Protein AF-A0A530ATP9-F1 (afdb_monomer_lite)

Sequence (87 aa):
SFSGKRAVAQGQDITYVTERCVMKLTPDGLMVTELAPGVDLERDVLAQAEIPLSVANDLKVTPAALYQDRPVGLSLNGGASVGGAHG

Foldseek 3Di:
DDDLVVCQVVVHWDWDDDPAFIWTQHPVGIETAEGEPPHDCVPRPQVPDPDHYHYDPNYYYDDNLVVDPDDSPDDDPPPDDPPDDDD

pLDDT: mean 90.15, std 14.85, range [38.09, 98.56]

Secondary structure (DSSP, 8-state):
---HHHHHHTT---EEE-SSEEEEEETTEEEEEEE-TT--IIIIIITT-SS--EEEEEEEEPPGGGGSSS-------S----PPPP-

Structure (mmCIF, N/CA/C/O backbone):
data_AF-A0A530ATP9-F1
#
_entry.id   AF-A0A530ATP9-F1
#
loop_
_atom_site.group_PDB
_atom_site.id
_atom_site.type_symbol
_atom_site.label_atom_id
_atom_site.label_alt_id
_atom_site.label_comp_id
_atom_site.label_asym_id
_atom_site.label_entity_id
_atom_site.label_seq_id
_atom_site.pdbx_PDB_ins_code
_atom_site.Cartn_x
_atom_site.Cartn_y
_atom_site.Cartn_z
_atom_site.occupancy
_atom_site.B_iso_or_equiv
_atom_site.auth_seq_id
_atom_site.auth_comp_id
_atom_site.auth_asym_id
_atom_site.auth_atom_id
_atom_site.pdbx_PDB_model_num
ATOM 1 N N . SER A 1 1 ? 1.276 13.704 16.059 1.00 80.94 1 SER A N 1
ATOM 2 C CA . SER A 1 1 ? 1.137 12.272 15.722 1.00 80.94 1 SER A CA 1
ATOM 3 C C . SER A 1 1 ? -0.083 12.088 14.833 1.00 80.94 1 SER A C 1
ATOM 5 O O . SER A 1 1 ? -0.968 12.937 14.847 1.00 80.94 1 SER A O 1
ATOM 7 N N . PHE A 1 2 ? -0.129 11.018 14.040 1.00 89.50 2 PHE A N 1
ATOM 8 C CA . PHE A 1 2 ? -1.313 10.648 13.259 1.00 89.50 2 PHE A CA 1
ATOM 9 C C . PHE A 1 2 ? -2.242 9.744 14.090 1.00 89.50 2 PHE A C 1
ATOM 11 O O . PHE A 1 2 ? -1.758 8.924 14.868 1.00 89.50 2 PHE A O 1
ATOM 18 N N . SER A 1 3 ? -3.564 9.887 13.934 1.00 93.00 3 SER A N 1
ATOM 19 C CA . SER A 1 3 ? -4.567 9.032 14.589 1.00 93.00 3 SER A CA 1
ATOM 20 C C . SER A 1 3 ? -5.386 8.283 13.543 1.00 93.00 3 SER A C 1
ATOM 22 O O . SER A 1 3 ? -6.343 8.826 12.988 1.00 93.00 3 SER A O 1
ATOM 24 N N . GLY A 1 4 ? -5.033 7.016 13.309 1.00 90.62 4 GLY A N 1
ATOM 25 C CA . GLY A 1 4 ? -5.730 6.164 12.342 1.00 90.62 4 GLY A CA 1
ATOM 26 C C . GLY A 1 4 ? -7.212 5.990 12.670 1.00 90.62 4 GLY A C 1
ATOM 27 O O . GLY A 1 4 ? -8.058 6.148 11.798 1.00 90.62 4 GLY A O 1
ATOM 28 N N . LYS A 1 5 ? -7.550 5.791 13.951 1.00 90.88 5 LYS A N 1
ATOM 29 C CA . LYS A 1 5 ? -8.949 5.659 14.397 1.00 90.88 5 LYS A CA 1
ATOM 30 C C . LYS A 1 5 ? -9.795 6.884 14.034 1.00 90.88 5 LYS A C 1
ATOM 32 O O . LYS A 1 5 ? -10.923 6.736 13.576 1.00 90.88 5 LYS A O 1
ATOM 37 N N . ARG A 1 6 ? -9.250 8.097 14.211 1.00 94.00 6 ARG A N 1
ATOM 38 C CA . ARG A 1 6 ? -9.945 9.341 13.845 1.00 94.00 6 ARG A CA 1
ATOM 39 C C . ARG A 1 6 ? -10.081 9.479 12.331 1.00 94.00 6 ARG A C 1
ATOM 41 O O . ARG A 1 6 ? -11.135 9.903 11.876 1.00 94.00 6 ARG A O 1
ATOM 48 N N . ALA A 1 7 ? -9.043 9.129 11.575 1.00 92.88 7 ALA A N 1
ATOM 49 C CA . ALA A 1 7 ? -9.065 9.193 10.117 1.00 92.88 7 ALA A CA 1
ATOM 50 C C . ALA A 1 7 ? -10.141 8.270 9.520 1.00 92.88 7 ALA A C 1
ATOM 52 O O . ALA A 1 7 ? -10.944 8.727 8.710 1.00 92.88 7 ALA A O 1
ATOM 53 N N . VAL A 1 8 ? -10.235 7.026 10.009 1.00 92.12 8 VAL A N 1
ATOM 54 C CA . VAL A 1 8 ? -11.300 6.079 9.628 1.00 92.12 8 VAL A CA 1
ATOM 55 C C . VAL A 1 8 ? -12.678 6.633 9.983 1.00 92.12 8 VAL A C 1
ATOM 57 O O . VAL A 1 8 ? -13.562 6.661 9.134 1.00 92.12 8 VAL A O 1
ATOM 60 N N . ALA A 1 9 ? -12.858 7.148 11.206 1.00 91.62 9 ALA A N 1
ATOM 61 C CA . ALA A 1 9 ? -14.131 7.734 11.636 1.00 91.62 9 ALA A CA 1
ATOM 62 C C . ALA A 1 9 ? -14.554 8.965 10.809 1.00 91.62 9 ALA A C 1
ATOM 64 O O . ALA A 1 9 ? -15.734 9.294 10.753 1.00 91.62 9 ALA A O 1
ATOM 65 N N . GLN A 1 10 ? -13.600 9.648 10.177 1.00 95.44 10 GLN A N 1
ATOM 66 C CA . GLN A 1 10 ? -13.841 10.797 9.303 1.00 95.44 10 GLN A CA 1
ATOM 67 C C . GLN A 1 10 ? -13.980 10.415 7.825 1.00 95.44 10 GLN A C 1
ATOM 69 O O . GLN A 1 10 ? -14.153 11.305 6.997 1.00 95.44 10 GLN A O 1
ATOM 74 N N . GLY A 1 11 ? -13.888 9.125 7.486 1.00 93.25 11 GLY A N 1
ATOM 75 C CA . GLY A 1 11 ? -13.946 8.655 6.104 1.00 93.25 11 GLY A CA 1
ATOM 76 C C . GLY A 1 11 ? -12.763 9.120 5.250 1.00 93.25 11 GLY A C 1
ATOM 77 O O . GLY A 1 11 ? -12.909 9.267 4.041 1.00 93.25 11 GLY A O 1
ATOM 78 N N . GLN A 1 12 ? -11.606 9.396 5.860 1.00 95.38 12 GLN A N 1
ATOM 79 C CA . GLN A 1 12 ? -10.404 9.760 5.110 1.00 95.38 12 GLN A CA 1
ATOM 80 C C . GLN A 1 12 ? -9.857 8.540 4.359 1.00 95.38 12 GLN A C 1
ATOM 82 O O . GLN A 1 12 ? -9.755 7.457 4.936 1.00 95.38 12 GLN A O 1
ATOM 87 N N . ASP A 1 13 ? -9.455 8.726 3.100 1.00 95.06 13 ASP A N 1
ATOM 88 C CA . ASP A 1 13 ? -8.760 7.689 2.330 1.00 95.06 13 ASP A CA 1
ATOM 89 C C . ASP A 1 13 ? -7.272 7.691 2.700 1.00 95.06 13 ASP A C 1
ATOM 91 O O . ASP A 1 13 ? -6.507 8.568 2.291 1.00 95.06 13 ASP A O 1
ATOM 95 N N . ILE A 1 14 ? -6.875 6.735 3.539 1.00 97.31 14 ILE A N 1
ATOM 96 C CA . ILE A 1 14 ? -5.508 6.613 4.044 1.00 97.31 14 ILE A CA 1
ATOM 97 C C . ILE A 1 14 ? -4.803 5.479 3.313 1.00 97.31 14 ILE A C 1
ATOM 99 O O . ILE A 1 14 ? -5.201 4.317 3.409 1.00 97.31 14 ILE A O 1
ATOM 103 N N . THR A 1 15 ? -3.712 5.830 2.638 1.00 97.12 15 THR A N 1
ATOM 104 C CA . THR A 1 15 ? -2.851 4.896 1.913 1.00 97.12 15 THR A CA 1
ATOM 105 C C . THR A 1 15 ? -1.430 4.951 2.475 1.00 97.12 15 THR A C 1
ATOM 107 O O . THR A 1 15 ? -0.861 6.029 2.644 1.00 97.12 15 THR A O 1
ATOM 110 N N . TYR A 1 16 ? -0.857 3.784 2.755 1.00 97.12 16 TYR A N 1
ATOM 111 C CA . TYR A 1 16 ? 0.535 3.583 3.142 1.00 97.12 16 TYR A CA 1
ATOM 112 C C . TYR A 1 16 ? 1.283 2.981 1.960 1.00 97.12 16 TYR A C 1
ATOM 114 O O . TYR A 1 16 ? 0.895 1.933 1.450 1.00 97.12 16 TYR A O 1
ATOM 122 N N . VAL A 1 17 ? 2.361 3.627 1.532 1.00 96.69 17 VAL A N 1
ATOM 123 C CA . VAL A 1 17 ? 3.184 3.168 0.409 1.00 96.69 17 VAL A CA 1
ATOM 124 C C . VAL A 1 17 ? 4.550 2.774 0.947 1.00 96.69 17 VAL A C 1
ATOM 126 O O . VAL A 1 17 ? 5.183 3.552 1.660 1.00 96.69 17 VAL A O 1
ATOM 129 N N . THR A 1 18 ? 4.992 1.569 0.608 1.00 96.31 18 THR A N 1
ATOM 130 C CA . THR A 1 18 ? 6.333 1.057 0.913 1.00 96.31 18 THR A CA 1
ATOM 131 C C . THR A 1 18 ? 7.021 0.629 -0.379 1.00 96.31 18 THR A C 1
ATOM 133 O O . THR A 1 18 ? 6.415 0.615 -1.451 1.00 96.31 18 THR A O 1
ATOM 136 N N . GLU A 1 19 ? 8.283 0.231 -0.285 1.00 95.69 19 GLU A N 1
ATOM 137 C CA . GLU A 1 19 ? 9.024 -0.367 -1.389 1.00 95.69 19 GLU A CA 1
ATOM 138 C C . GLU A 1 19 ? 8.458 -1.731 -1.822 1.00 95.69 19 GLU A C 1
ATOM 140 O O . GLU A 1 19 ? 8.577 -2.086 -2.993 1.00 95.69 19 GLU A O 1
ATOM 145 N N . ARG A 1 20 ? 7.822 -2.482 -0.906 1.00 96.94 20 ARG A N 1
ATOM 146 C CA . ARG A 1 20 ? 7.320 -3.848 -1.161 1.00 96.94 20 ARG A CA 1
ATOM 147 C C . ARG A 1 20 ? 5.841 -3.897 -1.527 1.00 96.94 20 ARG A C 1
ATOM 149 O O . ARG A 1 20 ? 5.443 -4.724 -2.341 1.00 96.94 20 ARG A O 1
ATOM 156 N N . CYS A 1 21 ? 5.017 -3.061 -0.905 1.00 98.06 21 CYS A N 1
ATOM 157 C CA . CYS A 1 21 ? 3.568 -3.081 -1.089 1.00 98.06 21 CYS A CA 1
ATOM 158 C C . CYS A 1 21 ? 2.899 -1.737 -0.764 1.00 98.06 21 CYS A C 1
ATOM 160 O O . CYS A 1 21 ? 3.457 -0.884 -0.065 1.00 98.06 21 CYS A O 1
ATOM 162 N N . VAL A 1 22 ? 1.672 -1.578 -1.254 1.00 98.31 22 VAL A N 1
ATOM 163 C CA . VAL A 1 22 ? 0.754 -0.489 -0.914 1.00 98.31 22 VAL A CA 1
ATOM 164 C C . VAL A 1 22 ? -0.369 -1.050 -0.057 1.00 98.31 22 VAL A C 1
ATOM 166 O O . VAL A 1 22 ? -0.997 -2.050 -0.413 1.00 98.31 22 VAL A O 1
ATOM 169 N N . MET A 1 23 ? -0.657 -0.383 1.055 1.00 98.25 23 MET A N 1
ATOM 170 C CA . MET A 1 23 ? -1.712 -0.763 1.985 1.00 98.25 23 MET A CA 1
ATOM 171 C C . MET A 1 23 ? -2.715 0.367 2.187 1.00 98.25 23 MET A C 1
ATOM 173 O O . MET A 1 23 ? -2.354 1.541 2.151 1.00 98.25 23 MET A O 1
ATOM 177 N N . LYS A 1 24 ? -3.963 0.023 2.494 1.00 97.94 24 LYS A N 1
ATOM 178 C CA . LYS A 1 24 ? -4.992 0.970 2.932 1.00 97.94 24 LYS A CA 1
ATOM 179 C C . LYS A 1 24 ? -5.374 0.750 4.386 1.00 97.94 24 LYS A C 1
ATOM 181 O O . LYS A 1 24 ? -5.389 -0.386 4.863 1.00 97.94 24 LYS A O 1
ATOM 186 N N . LEU A 1 25 ? -5.709 1.839 5.080 1.00 97.19 25 LEU A N 1
ATOM 187 C CA . LEU A 1 25 ? -6.389 1.753 6.371 1.00 97.19 25 LEU A CA 1
ATOM 188 C C . LEU A 1 25 ? -7.887 1.565 6.137 1.00 97.19 25 LEU A C 1
ATOM 190 O O . LEU A 1 25 ? -8.544 2.429 5.562 1.00 97.19 25 LEU A O 1
ATOM 194 N N . THR A 1 26 ? -8.427 0.462 6.630 1.00 95.25 26 THR A N 1
ATOM 195 C CA . THR A 1 26 ? -9.857 0.147 6.586 1.00 95.25 26 THR A CA 1
ATOM 196 C C . THR A 1 26 ? -10.424 0.095 8.010 1.00 95.25 26 THR A C 1
ATOM 198 O O . THR A 1 26 ? -9.650 0.083 8.975 1.00 95.25 26 THR A O 1
ATOM 201 N N . PRO A 1 27 ? -11.759 0.045 8.184 1.00 94.38 27 PRO A N 1
ATOM 202 C CA . PRO A 1 27 ? -12.363 -0.208 9.492 1.00 94.38 27 PRO A CA 1
ATOM 203 C C . PRO A 1 27 ? -11.877 -1.501 10.164 1.00 94.38 27 PRO A C 1
ATOM 205 O O . PRO A 1 27 ? -11.790 -1.541 11.389 1.00 94.38 27 PRO A O 1
ATOM 208 N N . ASP A 1 28 ? -11.499 -2.509 9.372 1.00 94.25 28 ASP A N 1
ATOM 209 C CA . ASP A 1 28 ? -11.060 -3.826 9.850 1.00 94.25 28 ASP A CA 1
ATOM 210 C C . ASP A 1 28 ? -9.540 -3.914 10.085 1.00 94.25 28 ASP A C 1
ATOM 212 O O . ASP A 1 28 ? -9.036 -4.926 10.570 1.00 94.25 28 ASP A O 1
ATOM 216 N N . GLY A 1 29 ? -8.793 -2.849 9.773 1.00 95.50 29 GLY A N 1
ATOM 217 C CA . GLY A 1 29 ? -7.338 -2.792 9.909 1.00 95.50 29 GLY A CA 1
ATOM 218 C C . GLY A 1 29 ? -6.625 -2.494 8.594 1.00 95.50 29 GLY A C 1
ATOM 219 O O . GLY A 1 29 ? -7.180 -1.860 7.693 1.00 95.50 29 GLY A O 1
ATOM 220 N N . LEU A 1 30 ? -5.359 -2.906 8.497 1.00 97.50 30 LEU A N 1
ATOM 221 C CA . LEU A 1 30 ? -4.561 -2.706 7.290 1.00 97.50 30 LEU A CA 1
ATOM 222 C C . LEU A 1 30 ? -4.886 -3.766 6.236 1.00 97.50 30 LEU A C 1
ATOM 224 O O . LEU A 1 30 ? -5.014 -4.956 6.535 1.00 97.50 30 LEU A O 1
ATOM 228 N N . MET A 1 31 ? -4.990 -3.312 4.993 1.00 98.38 31 MET A N 1
ATOM 229 C CA . MET A 1 31 ? -5.241 -4.152 3.830 1.00 98.38 31 MET A CA 1
ATOM 230 C C . MET A 1 31 ? -4.175 -3.915 2.773 1.00 98.38 31 MET A C 1
ATOM 232 O O . MET A 1 31 ? -4.007 -2.781 2.335 1.00 98.38 31 MET A O 1
ATOM 236 N N . VAL A 1 32 ? -3.489 -4.965 2.332 1.00 98.56 32 VAL A N 1
ATOM 237 C CA . VAL A 1 32 ? -2.585 -4.928 1.180 1.00 98.56 32 VAL A CA 1
ATOM 238 C C . VAL A 1 32 ? -3.419 -4.823 -0.094 1.00 98.56 32 VAL A C 1
ATOM 240 O O . VAL A 1 32 ? -4.304 -5.641 -0.336 1.00 98.56 32 VAL A O 1
ATOM 243 N N . THR A 1 33 ? -3.136 -3.805 -0.900 1.00 98.56 33 THR A N 1
ATOM 244 C CA . THR A 1 33 ? -3.889 -3.462 -2.121 1.00 98.56 33 THR A CA 1
ATOM 245 C C . THR A 1 33 ? -3.040 -3.547 -3.382 1.00 98.56 33 THR A C 1
ATOM 247 O O . THR A 1 33 ? -3.552 -3.919 -4.438 1.00 98.56 33 THR A O 1
ATOM 250 N N . GLU A 1 34 ? -1.736 -3.285 -3.273 1.00 98.50 34 GLU A N 1
ATOM 251 C CA . GLU A 1 34 ? -0.799 -3.461 -4.381 1.00 98.50 34 GLU A CA 1
ATOM 252 C C . GLU A 1 34 ? 0.511 -4.088 -3.895 1.00 98.50 34 GLU A C 1
ATOM 254 O O . GLU A 1 34 ? 0.945 -3.840 -2.769 1.00 98.50 34 GLU A O 1
ATOM 259 N N . LEU A 1 35 ? 1.154 -4.878 -4.751 1.00 98.31 35 LEU A N 1
ATOM 260 C CA . LEU A 1 35 ? 2.428 -5.545 -4.499 1.00 98.31 35 LEU A CA 1
ATOM 261 C C . LEU A 1 35 ? 3.468 -5.098 -5.529 1.00 98.31 35 LEU A C 1
ATOM 263 O O . LEU A 1 35 ? 3.158 -4.975 -6.714 1.00 98.31 35 LEU A O 1
ATOM 267 N N . ALA A 1 36 ? 4.704 -4.867 -5.096 1.00 97.69 36 ALA A N 1
ATOM 268 C CA . ALA A 1 36 ? 5.790 -4.558 -6.014 1.00 97.69 36 ALA A CA 1
ATOM 269 C C . ALA A 1 36 ? 6.082 -5.747 -6.953 1.00 97.69 36 ALA A C 1
ATOM 271 O O . ALA A 1 36 ? 5.975 -6.906 -6.536 1.00 97.69 36 ALA A O 1
ATOM 272 N N . PRO A 1 37 ? 6.470 -5.507 -8.220 1.00 97.25 37 PRO A N 1
ATOM 273 C CA . PRO A 1 37 ? 6.821 -6.579 -9.141 1.00 97.25 37 PRO A CA 1
ATOM 274 C C . PRO A 1 37 ? 7.931 -7.470 -8.576 1.00 97.25 37 PRO A C 1
ATOM 276 O O . PRO A 1 37 ? 8.978 -6.981 -8.157 1.00 97.25 37 PRO A O 1
ATOM 279 N N . GLY A 1 38 ? 7.713 -8.786 -8.604 1.00 95.94 38 GLY A N 1
ATOM 280 C CA . GLY A 1 38 ? 8.691 -9.778 -8.145 1.00 95.94 38 GLY A CA 1
ATOM 281 C C . GLY A 1 38 ?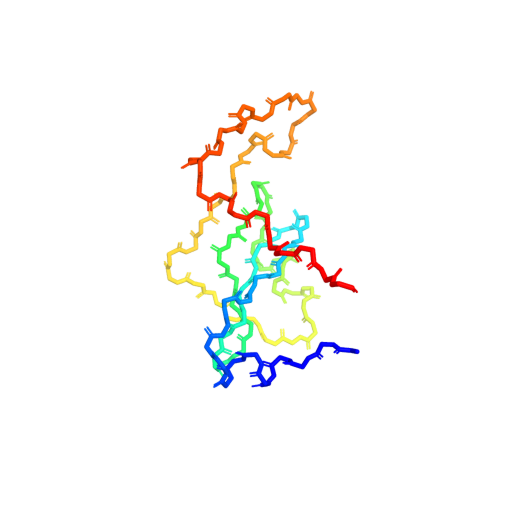 8.750 -9.993 -6.628 1.00 95.94 38 GLY A C 1
ATOM 282 O O . GLY A 1 38 ? 9.508 -10.855 -6.189 1.00 95.94 38 GLY A O 1
ATOM 283 N N . VAL A 1 39 ? 7.957 -9.263 -5.839 1.00 97.69 39 VAL A N 1
ATOM 284 C CA . VAL A 1 39 ? 7.803 -9.504 -4.396 1.00 97.69 39 VAL A CA 1
ATOM 285 C C . VAL A 1 39 ? 6.843 -10.671 -4.166 1.00 97.69 39 VAL A C 1
ATOM 287 O O . VAL A 1 39 ? 5.824 -10.789 -4.846 1.00 97.69 39 VAL A O 1
ATOM 290 N N . ASP A 1 40 ? 7.169 -11.540 -3.210 1.00 98.06 40 ASP A N 1
ATOM 291 C CA . ASP A 1 40 ? 6.306 -12.636 -2.769 1.00 98.06 40 ASP A CA 1
ATOM 292 C C . ASP A 1 40 ? 5.437 -12.185 -1.588 1.00 98.06 40 ASP A C 1
ATOM 294 O O . ASP A 1 40 ? 5.952 -11.728 -0.567 1.00 98.06 40 ASP A O 1
ATOM 298 N N . LEU A 1 41 ? 4.113 -12.299 -1.724 1.00 97.62 41 LEU A N 1
ATOM 299 C CA . LEU A 1 41 ? 3.164 -11.793 -0.727 1.00 97.62 41 LEU A CA 1
ATOM 300 C C . LEU A 1 41 ? 3.384 -12.414 0.659 1.00 97.62 41 LEU A C 1
ATOM 302 O O . LEU A 1 41 ? 3.434 -11.701 1.659 1.00 97.62 41 LEU A O 1
ATOM 306 N N . GLU A 1 42 ? 3.526 -13.733 0.723 1.00 97.81 42 GLU A N 1
ATOM 307 C CA . GLU A 1 42 ? 3.635 -14.447 1.993 1.00 97.81 42 GLU A CA 1
ATOM 308 C C . GLU A 1 42 ? 4.996 -14.196 2.641 1.00 97.81 42 GLU A C 1
ATOM 310 O O . GLU A 1 42 ? 5.077 -13.717 3.771 1.00 97.81 42 GLU A O 1
ATOM 315 N N . ARG A 1 43 ? 6.085 -14.470 1.915 1.00 98.25 43 ARG A N 1
ATOM 316 C CA . ARG A 1 43 ? 7.452 -14.419 2.449 1.00 98.25 43 ARG A CA 1
ATOM 317 C C . ARG A 1 43 ? 7.917 -12.997 2.756 1.00 98.25 43 ARG A C 1
ATOM 319 O O . ARG A 1 43 ? 8.564 -12.775 3.783 1.00 98.25 43 ARG A O 1
ATOM 326 N N . ASP A 1 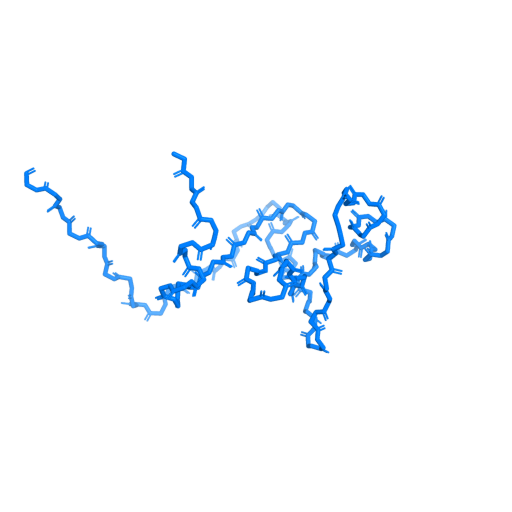44 ? 7.637 -12.058 1.854 1.00 98.12 44 ASP A N 1
ATOM 327 C CA . ASP A 1 44 ? 8.258 -10.731 1.873 1.00 98.12 44 ASP A CA 1
ATOM 328 C C . ASP A 1 44 ? 7.350 -9.649 2.485 1.00 98.12 44 ASP A C 1
ATOM 330 O O . ASP A 1 44 ? 7.849 -8.573 2.823 1.00 98.12 44 ASP A O 1
ATOM 334 N N . VAL A 1 45 ? 6.042 -9.907 2.643 1.00 97.75 45 VAL A N 1
ATOM 335 C CA . VAL A 1 45 ? 5.081 -8.948 3.224 1.00 97.75 45 VAL A CA 1
ATOM 336 C C . VAL A 1 45 ? 4.411 -9.503 4.477 1.00 97.75 45 VAL A C 1
ATOM 338 O O . VAL A 1 45 ? 4.614 -8.951 5.556 1.00 97.75 45 VAL A O 1
ATOM 341 N N . LEU A 1 46 ? 3.633 -10.584 4.370 1.00 97.81 46 LEU A N 1
ATOM 342 C CA . LEU A 1 46 ? 2.824 -11.073 5.494 1.00 97.81 46 LEU A CA 1
ATOM 343 C C . LEU A 1 46 ? 3.690 -11.642 6.624 1.00 97.81 46 LEU A C 1
ATOM 345 O O . LEU A 1 46 ? 3.496 -11.282 7.781 1.00 97.81 46 LEU A O 1
ATOM 349 N N . ALA A 1 47 ? 4.699 -12.453 6.298 1.00 97.62 47 ALA A N 1
ATOM 350 C CA . ALA A 1 47 ? 5.624 -13.019 7.281 1.00 97.62 47 ALA A CA 1
ATOM 351 C C . ALA A 1 47 ? 6.558 -11.977 7.923 1.00 97.62 47 ALA A C 1
ATOM 353 O O . ALA A 1 47 ? 7.155 -12.255 8.961 1.00 97.62 47 ALA A O 1
ATOM 354 N N . GLN A 1 48 ? 6.697 -10.793 7.315 1.00 96.88 48 GLN A N 1
ATOM 355 C CA . GLN A 1 48 ? 7.495 -9.684 7.853 1.00 96.88 48 GLN A CA 1
ATOM 356 C C . GLN A 1 48 ? 6.669 -8.734 8.733 1.00 96.88 48 GLN A C 1
ATOM 358 O O . GLN A 1 48 ? 7.233 -7.849 9.376 1.00 96.88 48 GLN A O 1
ATOM 363 N N . ALA A 1 49 ? 5.341 -8.876 8.751 1.00 96.00 49 ALA A N 1
ATOM 364 C CA . ALA A 1 49 ? 4.459 -8.005 9.509 1.00 96.00 49 ALA A CA 1
ATOM 365 C C . ALA A 1 49 ? 4.277 -8.508 10.949 1.00 96.00 49 ALA A C 1
ATOM 367 O O . ALA A 1 49 ? 3.951 -9.666 11.192 1.00 96.00 49 ALA A O 1
ATOM 368 N N . GLU A 1 50 ? 4.411 -7.604 11.922 1.00 96.62 50 GLU A N 1
ATOM 369 C CA . GLU A 1 50 ? 4.126 -7.896 13.339 1.00 96.62 50 GLU A CA 1
ATOM 370 C C . GLU A 1 50 ? 2.624 -7.862 13.668 1.00 96.62 50 GLU A C 1
ATOM 372 O O . GLU A 1 50 ? 2.206 -8.187 14.780 1.00 96.62 50 GLU A O 1
ATOM 377 N N . ILE A 1 51 ? 1.800 -7.445 12.706 1.00 95.00 51 ILE A N 1
ATOM 378 C CA . ILE A 1 51 ? 0.347 -7.369 12.821 1.00 95.00 51 ILE A CA 1
ATOM 379 C C . ILE A 1 51 ? -0.312 -8.068 11.630 1.00 95.00 51 ILE A C 1
ATOM 381 O O . ILE A 1 51 ? 0.250 -8.063 10.535 1.00 95.00 51 ILE A O 1
ATOM 385 N N . PRO A 1 52 ? -1.523 -8.624 11.805 1.00 95.62 52 PRO A N 1
ATOM 386 C CA . PRO A 1 52 ? -2.267 -9.199 10.697 1.00 95.62 52 PRO A CA 1
ATOM 387 C C . PRO A 1 52 ? -2.558 -8.151 9.622 1.00 95.62 52 PRO A C 1
ATOM 389 O O . PRO A 1 52 ? -3.074 -7.070 9.919 1.00 95.62 52 PRO A O 1
ATOM 392 N N . LEU A 1 53 ? -2.265 -8.497 8.371 1.00 98.12 53 LEU A N 1
ATOM 393 C CA . LEU A 1 53 ? -2.645 -7.718 7.200 1.00 98.12 53 LEU A CA 1
ATOM 394 C C . LEU A 1 53 ? -3.695 -8.505 6.417 1.00 98.12 53 LEU A C 1
ATOM 396 O O . LEU A 1 53 ? -3.503 -9.682 6.117 1.00 98.12 53 LEU A O 1
ATOM 400 N N . SER A 1 54 ? -4.807 -7.855 6.083 1.00 98.19 54 SER A N 1
ATOM 401 C CA . SER A 1 54 ? -5.763 -8.410 5.121 1.00 98.19 54 SER A CA 1
ATOM 402 C C . SER A 1 54 ? -5.253 -8.207 3.693 1.00 98.19 54 SER A C 1
ATOM 404 O O . SER A 1 54 ? -4.411 -7.345 3.444 1.00 98.19 54 SER A O 1
ATOM 406 N N . VAL A 1 55 ? -5.753 -8.992 2.741 1.00 98.31 55 VAL A N 1
ATOM 407 C CA . VAL A 1 55 ? -5.356 -8.909 1.329 1.00 98.31 55 VAL A CA 1
ATOM 408 C C . VAL A 1 55 ? -6.588 -8.572 0.502 1.00 98.31 55 VAL A C 1
ATOM 410 O O . VAL A 1 55 ? -7.633 -9.202 0.661 1.00 98.31 55 VAL A O 1
ATOM 413 N N . ALA A 1 56 ? -6.478 -7.563 -0.359 1.00 98.00 56 ALA A N 1
ATOM 414 C CA . ALA A 1 56 ? -7.560 -7.180 -1.253 1.00 98.00 56 ALA A CA 1
ATOM 415 C C . ALA A 1 56 ? -7.891 -8.317 -2.234 1.00 98.00 56 ALA A C 1
ATOM 417 O O . ALA A 1 56 ? -6.997 -8.935 -2.811 1.00 98.00 56 ALA A O 1
ATOM 418 N N . ASN A 1 57 ? -9.184 -8.554 -2.476 1.00 97.25 57 ASN A N 1
ATOM 419 C CA . ASN A 1 57 ? -9.632 -9.544 -3.465 1.00 97.25 57 ASN A CA 1
ATOM 420 C C . ASN A 1 57 ? -9.157 -9.204 -4.887 1.00 97.25 57 ASN A C 1
ATOM 422 O O . ASN A 1 57 ? -8.984 -10.095 -5.713 1.00 97.25 57 ASN A O 1
ATOM 426 N N . ASP A 1 58 ? -8.961 -7.917 -5.172 1.00 96.81 58 ASP A N 1
ATOM 427 C CA . ASP A 1 58 ? -8.454 -7.394 -6.436 1.00 96.81 58 ASP A CA 1
ATOM 428 C C . ASP A 1 58 ? -6.991 -6.939 -6.333 1.00 96.81 58 ASP A C 1
ATOM 430 O O . ASP A 1 58 ? -6.615 -5.981 -7.005 1.00 96.81 58 ASP A O 1
ATOM 434 N N . LEU A 1 59 ? -6.173 -7.605 -5.500 1.00 97.81 59 LEU A N 1
ATOM 435 C CA . LEU A 1 59 ? -4.751 -7.295 -5.313 1.00 97.81 59 LEU A CA 1
ATOM 436 C C . LEU A 1 59 ? -4.042 -7.082 -6.659 1.00 97.81 59 LEU A C 1
ATOM 438 O O . LEU A 1 59 ? -4.060 -7.947 -7.539 1.00 97.81 59 LEU A O 1
ATOM 442 N N . LYS A 1 60 ? -3.386 -5.929 -6.803 1.00 97.88 60 LYS A N 1
ATOM 443 C CA . LYS A 1 60 ? -2.714 -5.531 -8.047 1.00 97.88 60 LYS A CA 1
ATOM 444 C C . LYS A 1 60 ? -1.208 -5.590 -7.898 1.00 97.88 60 LYS A C 1
ATOM 446 O O . LYS A 1 60 ? -0.669 -5.560 -6.797 1.00 97.88 60 LYS A O 1
ATOM 451 N N . VAL A 1 61 ? -0.523 -5.624 -9.030 1.00 97.56 61 VAL A N 1
ATOM 452 C CA . VAL A 1 61 ? 0.916 -5.371 -9.075 1.00 97.56 61 VAL A CA 1
ATOM 453 C C . VAL A 1 61 ? 1.120 -3.897 -9.404 1.00 97.56 61 VAL A C 1
ATOM 455 O O . VAL A 1 61 ? 0.489 -3.384 -10.333 1.00 97.56 61 VAL A O 1
ATOM 458 N N . THR A 1 62 ? 1.983 -3.214 -8.654 1.00 95.62 62 THR A N 1
ATOM 459 C CA . THR A 1 62 ? 2.318 -1.812 -8.924 1.00 95.62 62 THR A CA 1
ATOM 460 C C . THR A 1 62 ? 3.032 -1.692 -10.283 1.00 95.62 62 THR A C 1
ATOM 462 O O . THR A 1 62 ? 3.709 -2.626 -10.733 1.00 95.62 62 THR A O 1
ATOM 465 N N . PRO A 1 63 ? 2.919 -0.554 -10.990 1.00 94.56 63 PRO A N 1
ATOM 466 C CA . PRO A 1 63 ? 3.545 -0.400 -12.300 1.00 94.56 63 PRO A CA 1
ATOM 467 C C . PRO A 1 63 ? 5.068 -0.590 -12.253 1.00 94.56 63 PRO A C 1
ATOM 469 O O . PRO A 1 63 ? 5.778 0.149 -11.573 1.00 94.56 63 PRO A O 1
ATOM 472 N N . ALA A 1 64 ? 5.597 -1.521 -13.054 1.00 93.31 64 ALA A N 1
ATOM 473 C CA . ALA A 1 64 ? 7.030 -1.841 -13.068 1.00 93.31 64 ALA A CA 1
ATOM 474 C C . ALA A 1 64 ? 7.942 -0.661 -13.440 1.00 93.31 64 ALA A C 1
ATOM 476 O O . ALA A 1 64 ? 9.111 -0.641 -13.060 1.00 93.31 64 ALA A O 1
ATOM 477 N N . ALA A 1 65 ? 7.410 0.340 -14.146 1.00 93.88 65 ALA A N 1
ATOM 478 C CA . ALA A 1 65 ? 8.134 1.568 -14.457 1.00 93.88 65 ALA A CA 1
ATOM 479 C C . ALA A 1 65 ? 8.602 2.317 -13.195 1.00 93.88 65 ALA A C 1
ATOM 481 O O . ALA A 1 65 ? 9.643 2.960 -13.251 1.00 93.88 65 ALA A O 1
ATOM 482 N N . LEU A 1 66 ? 7.892 2.191 -12.064 1.00 93.56 66 LEU A N 1
ATOM 483 C CA . LEU A 1 66 ? 8.262 2.827 -10.791 1.00 93.56 66 LEU A CA 1
ATOM 484 C C . LEU A 1 66 ? 9.576 2.289 -10.196 1.00 93.56 66 LEU A C 1
ATOM 486 O O . LEU A 1 66 ? 10.152 2.932 -9.326 1.00 93.56 66 LEU A O 1
ATOM 490 N N . TYR A 1 67 ? 10.046 1.127 -10.658 1.00 93.56 67 TYR A N 1
ATOM 491 C CA . TYR A 1 67 ? 11.201 0.406 -10.106 1.00 93.56 67 TYR A CA 1
ATOM 492 C C . TYR A 1 67 ? 12.404 0.403 -11.053 1.00 93.56 67 TYR A C 1
ATOM 494 O O . TYR A 1 67 ? 13.312 -0.414 -10.919 1.00 93.56 67 TYR A O 1
ATOM 502 N N . GLN A 1 68 ? 12.393 1.272 -12.059 1.00 93.19 68 GLN A N 1
ATOM 503 C CA . GLN A 1 68 ? 13.437 1.354 -13.072 1.00 93.19 68 GLN A CA 1
ATOM 504 C C . GLN A 1 68 ? 14.082 2.733 -13.020 1.00 93.19 68 GLN A C 1
ATOM 506 O O . GLN A 1 68 ? 13.395 3.731 -12.822 1.00 93.19 68 GLN A O 1
ATOM 511 N N . ASP A 1 69 ? 15.393 2.792 -13.252 1.00 95.44 69 ASP A N 1
ATOM 512 C CA . ASP A 1 69 ? 16.145 4.049 -13.295 1.00 95.44 69 ASP A CA 1
ATOM 513 C C . ASP A 1 69 ? 15.936 4.771 -14.638 1.00 95.44 69 ASP A C 1
ATOM 515 O O . ASP A 1 69 ? 16.816 4.863 -15.494 1.00 95.44 69 ASP A O 1
ATOM 519 N N . ARG A 1 70 ? 14.689 5.180 -14.885 1.00 94.62 70 ARG A N 1
ATOM 520 C CA . ARG A 1 70 ? 14.272 5.956 -16.053 1.00 94.62 70 ARG A CA 1
ATOM 521 C C . ARG A 1 70 ? 12.999 6.748 -15.747 1.00 94.62 70 ARG A C 1
ATOM 523 O O . ARG A 1 70 ? 12.234 6.359 -14.867 1.00 94.62 70 ARG A O 1
ATOM 530 N N . PRO A 1 71 ? 12.712 7.826 -16.495 1.00 94.25 71 PRO A N 1
ATOM 531 C CA . PRO A 1 71 ? 11.472 8.574 -16.322 1.00 94.25 71 PRO A CA 1
ATOM 532 C C . PRO A 1 71 ? 10.224 7.688 -16.460 1.00 94.25 71 PRO A C 1
ATOM 534 O O . PRO A 1 71 ? 10.082 6.945 -17.430 1.00 94.25 71 PRO A O 1
ATOM 537 N N . VAL A 1 72 ? 9.295 7.814 -15.508 1.00 92.62 72 VAL A N 1
ATOM 538 C CA . VAL A 1 72 ? 8.069 6.993 -15.424 1.00 92.62 72 VAL A CA 1
ATOM 539 C C . VAL A 1 72 ? 6.951 7.430 -16.379 1.00 92.62 72 VAL A C 1
ATOM 541 O O . VAL A 1 72 ? 5.950 6.734 -16.508 1.00 92.62 72 VAL A O 1
ATOM 544 N N . GLY A 1 73 ? 7.093 8.585 -17.038 1.00 89.81 73 GLY A N 1
ATOM 545 C CA . GLY A 1 73 ? 6.067 9.113 -17.946 1.00 89.81 73 GLY A CA 1
ATOM 546 C C . GLY A 1 73 ? 4.760 9.513 -17.247 1.00 89.81 73 GLY A C 1
ATOM 547 O O . GLY A 1 73 ? 3.694 9.406 -17.846 1.00 89.81 73 GLY A O 1
ATOM 548 N N . LEU A 1 74 ? 4.830 9.947 -15.980 1.00 90.19 74 LEU A N 1
ATOM 549 C CA . LEU A 1 74 ? 3.664 10.349 -15.190 1.00 90.19 74 LEU A CA 1
ATOM 550 C C . LEU A 1 74 ? 2.961 11.552 -15.834 1.00 90.19 74 LEU A C 1
ATOM 552 O O . LEU A 1 74 ? 3.553 12.620 -15.984 1.00 90.19 74 LEU A O 1
ATOM 556 N N . SER A 1 75 ? 1.680 11.386 -16.153 1.00 89.31 75 SER A N 1
ATOM 557 C CA . SER A 1 75 ? 0.783 12.477 -16.523 1.00 89.31 75 SER A CA 1
ATOM 558 C C . SER A 1 75 ? -0.256 12.654 -15.421 1.00 89.31 75 SER A C 1
ATOM 560 O O . SER A 1 75 ? -0.886 11.686 -14.997 1.00 89.31 75 SER A O 1
ATOM 562 N N . LEU A 1 76 ? -0.407 13.880 -14.920 1.00 86.75 76 LEU A N 1
ATOM 563 C CA . LEU A 1 76 ? -1.431 14.209 -13.934 1.00 86.75 76 LEU A CA 1
ATOM 564 C C . LEU A 1 76 ? -2.681 14.681 -14.671 1.00 86.75 76 LEU A C 1
ATOM 566 O O . LEU A 1 76 ? -2.614 15.614 -15.466 1.00 86.75 76 LEU A O 1
ATOM 570 N N . ASN A 1 77 ? -3.837 14.102 -14.349 1.00 82.06 77 ASN A N 1
ATOM 571 C CA . ASN A 1 77 ? -5.119 14.421 -14.992 1.00 82.06 77 ASN A CA 1
ATOM 572 C C . ASN A 1 77 ? -5.695 15.803 -14.584 1.00 82.06 77 ASN A C 1
ATOM 574 O O . ASN A 1 77 ? -6.907 15.980 -14.541 1.00 82.06 77 ASN A O 1
ATOM 578 N N . GLY A 1 78 ? -4.850 16.782 -14.236 1.00 64.94 78 GLY A N 1
ATOM 579 C CA . GLY A 1 78 ? -5.231 18.178 -13.975 1.00 64.94 78 GLY A CA 1
ATOM 580 C C . GLY A 1 78 ? -6.040 18.456 -12.697 1.00 64.94 78 GLY A C 1
ATOM 581 O O . GLY A 1 78 ? -6.355 19.609 -12.433 1.00 64.94 78 GLY A O 1
ATOM 582 N N . GLY A 1 79 ? -6.365 17.444 -11.886 1.00 60.84 79 GLY A N 1
ATOM 583 C CA . GLY A 1 79 ? -7.230 17.585 -10.701 1.00 60.84 79 GLY A CA 1
ATOM 584 C C . GLY A 1 79 ? -6.552 18.047 -9.403 1.00 60.84 79 GLY A C 1
ATOM 585 O O . GLY A 1 79 ? -7.207 18.096 -8.365 1.00 60.84 79 GLY A O 1
ATOM 586 N N . ALA A 1 80 ? -5.253 18.353 -9.413 1.00 57.25 80 ALA A N 1
ATOM 587 C CA . ALA A 1 80 ? -4.552 18.787 -8.208 1.00 57.25 80 ALA A CA 1
ATOM 588 C C . ALA A 1 80 ? -4.853 20.267 -7.909 1.00 57.25 80 ALA A C 1
ATOM 590 O O . ALA A 1 80 ? -4.196 21.159 -8.441 1.00 57.25 80 ALA A O 1
ATOM 591 N N . SER A 1 81 ? -5.816 20.550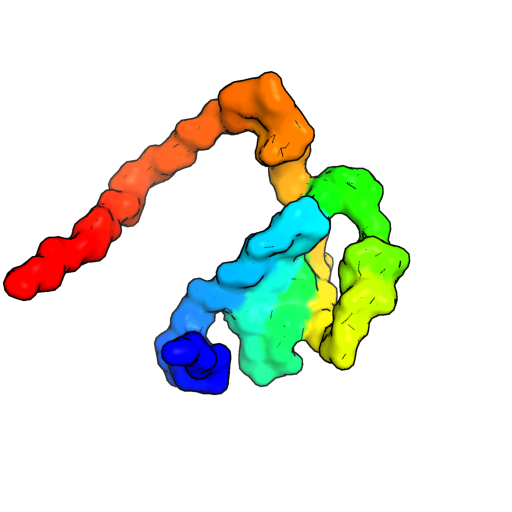 -7.027 1.00 54.38 81 SER A N 1
ATOM 592 C CA . SER A 1 81 ? -5.829 21.831 -6.317 1.00 54.38 81 SER A CA 1
ATOM 593 C C . SER A 1 81 ? -4.742 21.775 -5.248 1.00 54.38 81 SER A C 1
ATOM 595 O O . SER A 1 81 ? -4.851 20.993 -4.300 1.00 54.38 81 SER A O 1
ATOM 597 N N . VAL A 1 82 ? -3.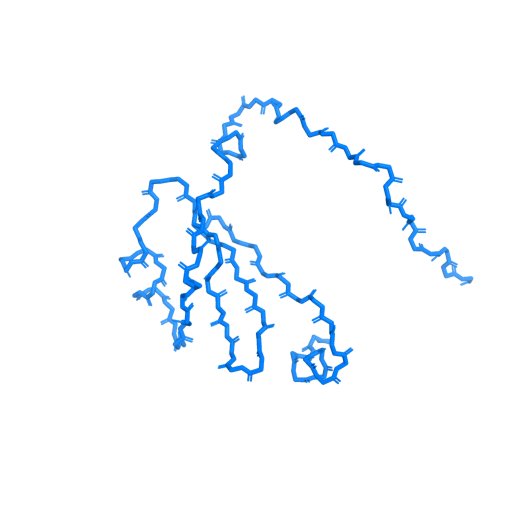690 22.581 -5.387 1.00 55.97 82 VAL A N 1
ATOM 598 C CA . VAL A 1 82 ? -2.753 22.819 -4.284 1.00 55.97 82 VAL A CA 1
ATOM 599 C C . VAL A 1 82 ? -3.581 23.410 -3.142 1.00 55.97 82 VAL A C 1
ATOM 601 O O . VAL A 1 82 ? -4.136 24.499 -3.279 1.00 55.97 82 VAL A O 1
ATOM 604 N N . GLY A 1 83 ? -3.756 22.638 -2.066 1.00 48.38 83 GLY A N 1
ATOM 605 C CA . GLY A 1 83 ? -4.481 23.068 -0.873 1.00 48.38 83 GLY A CA 1
ATOM 606 C C . GLY A 1 83 ? -3.944 24.412 -0.385 1.00 48.38 83 GLY A C 1
ATOM 607 O O . GLY A 1 83 ? -2.739 24.652 -0.426 1.00 48.38 83 GLY A O 1
ATOM 608 N N . GLY A 1 84 ? -4.873 25.292 -0.009 1.00 4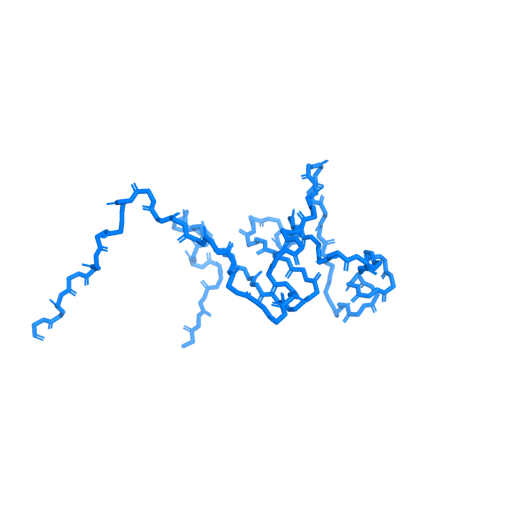2.59 84 GLY A N 1
ATOM 609 C CA . GLY A 1 84 ? -4.655 26.719 0.187 1.00 42.59 84 GLY A CA 1
ATOM 610 C C . GLY A 1 84 ? -3.473 27.078 1.082 1.00 42.59 84 GLY A C 1
ATOM 611 O O . GLY A 1 84 ? -3.172 26.403 2.066 1.00 42.59 84 GLY A O 1
ATOM 612 N N . ALA A 1 85 ? -2.850 28.204 0.736 1.00 41.91 85 ALA A N 1
ATOM 613 C CA . ALA A 1 85 ? -1.982 28.949 1.627 1.00 41.91 85 ALA A CA 1
ATOM 614 C C . ALA A 1 85 ? -2.696 29.154 2.974 1.00 41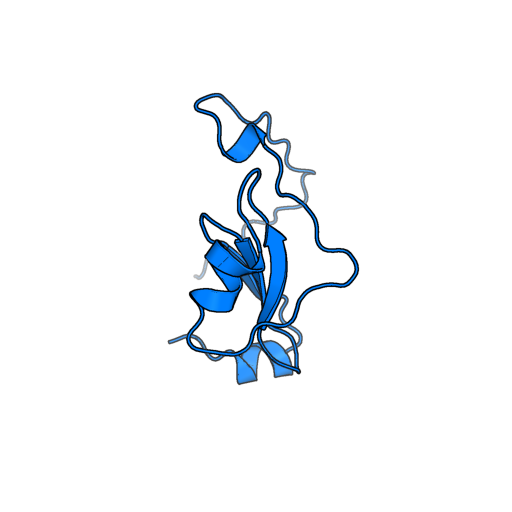.91 85 ALA A C 1
ATOM 616 O O . ALA A 1 85 ? -3.751 29.787 3.041 1.00 41.91 85 ALA A O 1
ATOM 617 N N . HIS A 1 86 ? -2.131 28.586 4.038 1.00 43.41 86 HIS A N 1
ATOM 618 C CA . HIS A 1 86 ? -2.419 29.043 5.389 1.00 43.41 86 HIS A CA 1
ATOM 619 C C . HIS A 1 86 ? -1.922 30.489 5.502 1.00 43.41 86 HIS A C 1
ATOM 621 O O . HIS A 1 86 ? -0.808 30.785 5.064 1.00 43.41 86 HIS A O 1
ATOM 627 N N . GLY A 1 87 ? -2.804 31.366 5.990 1.00 38.09 87 GLY A N 1
ATOM 628 C CA . GLY A 1 87 ? -2.526 32.785 6.215 1.00 38.09 87 GLY A CA 1
ATOM 629 C C . GLY A 1 87 ? -1.533 33.059 7.334 1.00 38.09 87 GLY A C 1
ATOM 630 O O . GLY A 1 87 ? -1.081 32.096 7.995 1.00 38.09 87 GLY A O 1
#

Radius of gyration: 15.76 Å; chains: 1; bounding box: 30×47×34 Å